Protein AF-A0A7V1U8C3-F1 (afdb_monomer_lite)

Foldseek 3Di:
DDDDDPVRVVVVDDPVVVVVVVVVVVVQVVVVQKDWDDKDWDDDVVVRKIWIWTKMDGHPDPDIDIDIDMD

pLDDT: mean 97.09, std 1.46, range [88.12, 98.5]

Secondary structure (DSSP, 8-state):
-----HHHHHHH--HHHHHHHHHHHHHHHHTT-EE-PPPEEEEEGGGTEEEEEEEEEETT-S-EEEEEEE-

Radius of gyration: 15.0 Å; chains: 1; bounding box: 33×26×37 Å

Sequence (71 aa):
MRIRSREEVARALDMPSCVEAVERAFAAYATGRAELPGIIHLEVPESGGEIHVKAGHLHGEPYYAVKVASG

Structure (mmCIF, N/CA/C/O backbone):
data_AF-A0A7V1U8C3-F1
#
_entry.id   AF-A0A7V1U8C3-F1
#
loop_
_atom_site.group_PDB
_atom_site.id
_atom_site.type_symbol
_atom_site.label_atom_id
_atom_site.label_alt_id
_atom_site.label_comp_id
_atom_site.label_asym_id
_atom_site.label_entity_id
_atom_site.label_seq_id
_atom_site.pdbx_PDB_ins_code
_atom_site.Cartn_x
_atom_site.Cartn_y
_atom_site.Cartn_z
_atom_site.occupancy
_atom_site.B_iso_or_equiv
_atom_site.auth_seq_id
_atom_site.auth_comp_id
_atom_site.auth_asym_id
_atom_site.auth_atom_id
_atom_site.pdbx_PDB_model_num
ATOM 1 N N . MET A 1 1 ? -16.304 -8.681 -8.938 1.00 88.12 1 MET A N 1
ATOM 2 C CA . MET A 1 1 ? -15.045 -8.025 -9.357 1.00 88.12 1 MET A CA 1
ATOM 3 C C . MET A 1 1 ? -15.387 -6.704 -10.029 1.00 88.12 1 MET A C 1
ATOM 5 O O . MET A 1 1 ? -16.267 -6.705 -10.879 1.00 88.12 1 MET A O 1
ATOM 9 N N . ARG A 1 2 ? -14.759 -5.591 -9.630 1.00 96.19 2 ARG A N 1
ATOM 10 C CA . ARG A 1 2 ? -14.970 -4.265 -10.235 1.00 96.19 2 ARG A CA 1
ATOM 11 C C . ARG A 1 2 ? -13.625 -3.726 -10.706 1.00 96.19 2 ARG A C 1
ATOM 13 O O . ARG A 1 2 ? -12.678 -3.735 -9.930 1.00 96.19 2 ARG A O 1
ATOM 20 N N . ILE A 1 3 ? -13.556 -3.281 -11.953 1.00 97.25 3 ILE A N 1
ATOM 21 C CA . ILE A 1 3 ? -12.348 -2.708 -12.556 1.00 97.25 3 ILE A CA 1
ATOM 22 C C . ILE A 1 3 ? -12.547 -1.197 -12.640 1.00 97.25 3 ILE A C 1
ATOM 24 O O . ILE A 1 3 ? -13.654 -0.754 -12.948 1.00 97.25 3 ILE A O 1
ATOM 28 N N . ARG A 1 4 ? -11.503 -0.428 -12.317 1.00 97.44 4 ARG A N 1
ATOM 29 C CA . ARG A 1 4 ? -11.503 1.038 -12.355 1.00 97.44 4 ARG A CA 1
ATOM 30 C C . ARG A 1 4 ? -10.345 1.551 -13.197 1.00 97.44 4 ARG A C 1
ATOM 32 O O . ARG A 1 4 ? -9.240 1.026 -13.075 1.00 97.44 4 ARG A O 1
ATOM 39 N N . SER A 1 5 ? -10.584 2.573 -14.014 1.00 98.25 5 SER A N 1
ATOM 40 C CA . SER A 1 5 ? -9.524 3.275 -14.742 1.00 98.25 5 SER A CA 1
ATOM 41 C C . SER A 1 5 ? -8.739 4.219 -13.826 1.00 98.25 5 SER A C 1
ATOM 43 O O . SER A 1 5 ? -9.192 4.587 -12.737 1.00 98.25 5 SER A O 1
ATOM 45 N N . ARG A 1 6 ? -7.577 4.678 -14.302 1.00 97.31 6 ARG A N 1
ATOM 46 C CA . ARG A 1 6 ? -6.787 5.727 -13.642 1.00 97.31 6 ARG A CA 1
ATOM 47 C C . ARG A 1 6 ? -7.625 6.982 -13.381 1.00 97.31 6 ARG A C 1
ATOM 49 O O . ARG A 1 6 ? -7.578 7.533 -12.289 1.00 97.31 6 ARG A O 1
ATOM 56 N N . GLU A 1 7 ? -8.403 7.423 -14.365 1.00 98.19 7 GLU A N 1
ATOM 57 C CA . GLU A 1 7 ? -9.247 8.621 -14.284 1.00 98.19 7 GLU A CA 1
ATOM 58 C C . GLU A 1 7 ? -10.411 8.449 -13.303 1.00 98.19 7 GLU A C 1
ATOM 60 O O . GLU A 1 7 ? -10.856 9.425 -12.704 1.00 98.19 7 GLU A O 1
ATOM 65 N N . GLU A 1 8 ? -10.948 7.235 -13.149 1.00 98.25 8 GLU A N 1
ATOM 66 C CA . GLU A 1 8 ? -11.956 6.953 -12.122 1.00 98.25 8 GLU A CA 1
ATOM 67 C C . GLU A 1 8 ? -11.353 6.996 -10.716 1.00 98.25 8 GLU A C 1
ATOM 69 O O . GLU A 1 8 ? -11.954 7.590 -9.826 1.00 98.25 8 GLU A O 1
ATOM 74 N N . VAL A 1 9 ? -10.164 6.411 -10.521 1.00 96.44 9 VAL A N 1
ATOM 75 C CA . VAL A 1 9 ? -9.461 6.438 -9.227 1.00 96.44 9 VAL A CA 1
ATOM 76 C C . VAL A 1 9 ? -9.057 7.867 -8.860 1.00 96.44 9 VAL A C 1
ATOM 78 O O . VAL A 1 9 ? -9.342 8.310 -7.753 1.00 96.44 9 VAL A O 1
ATOM 81 N N . ALA A 1 10 ? -8.473 8.618 -9.797 1.00 95.50 10 ALA A N 1
ATOM 82 C CA . ALA A 1 10 ? -8.043 9.997 -9.566 1.00 95.50 10 ALA A CA 1
ATOM 83 C C . ALA A 1 10 ? -9.208 10.944 -9.233 1.00 95.50 10 ALA A C 1
ATOM 85 O O . ALA A 1 10 ? -9.032 11.882 -8.468 1.00 95.50 10 ALA A O 1
ATOM 86 N N . ARG A 1 11 ? -10.408 10.702 -9.780 1.00 97.25 11 ARG A N 1
ATOM 87 C CA . ARG A 1 11 ? -11.610 11.486 -9.444 1.00 97.25 11 ARG A CA 1
ATOM 88 C C . ARG A 1 11 ? -12.252 11.088 -8.116 1.00 97.25 11 ARG A C 1
ATOM 90 O O . ARG A 1 11 ? -13.038 11.863 -7.584 1.00 97.25 11 ARG A O 1
ATOM 97 N N . ALA A 1 12 ? -11.971 9.888 -7.617 1.00 96.94 12 ALA A N 1
ATOM 98 C CA . ALA A 1 12 ? -12.545 9.373 -6.378 1.00 96.94 12 ALA A CA 1
ATOM 99 C C . ALA A 1 12 ? -11.721 9.728 -5.129 1.00 96.94 12 ALA A C 1
ATOM 101 O O . ALA A 1 12 ? -12.198 9.496 -4.021 1.00 96.94 12 ALA A O 1
ATOM 102 N N . LEU A 1 13 ? -10.499 10.241 -5.298 1.00 96.25 13 LEU A N 1
ATOM 103 C CA . LEU A 1 13 ? -9.551 10.493 -4.217 1.00 96.25 13 LEU A CA 1
ATOM 104 C C . LEU A 1 13 ? -9.098 11.955 -4.233 1.00 96.25 13 LEU A C 1
ATOM 106 O O . LEU A 1 13 ? -8.508 12.412 -5.209 1.00 96.25 13 LEU A O 1
ATOM 110 N N . ASP A 1 14 ? -9.324 12.673 -3.137 1.00 96.94 14 ASP A N 1
ATOM 111 C CA . ASP A 1 14 ? -8.708 13.974 -2.881 1.00 96.94 14 ASP A CA 1
ATOM 112 C C . ASP A 1 14 ? -7.459 13.832 -1.993 1.00 96.94 14 ASP A C 1
ATOM 114 O O . ASP A 1 14 ? -7.288 12.851 -1.263 1.00 96.94 14 ASP A O 1
ATOM 118 N N . MET A 1 15 ? -6.554 14.813 -2.079 1.00 97.69 15 MET A N 1
ATOM 119 C CA . MET A 1 15 ? -5.273 14.756 -1.370 1.00 97.69 15 MET A CA 1
ATOM 120 C C . MET A 1 15 ? -5.435 14.756 0.164 1.00 97.69 15 MET A C 1
ATOM 122 O O . MET A 1 15 ? -4.800 13.911 0.796 1.00 97.69 15 MET A O 1
ATOM 126 N N . PRO A 1 16 ? -6.275 15.614 0.783 1.00 98.25 16 PRO A N 1
ATOM 127 C CA . PRO A 1 16 ? -6.534 15.553 2.225 1.00 98.25 16 PRO A CA 1
ATOM 128 C C . PRO A 1 16 ? -6.980 14.168 2.719 1.00 98.25 16 PRO A C 1
ATOM 130 O O . PRO A 1 16 ? -6.344 13.611 3.615 1.00 98.25 16 PRO A O 1
ATOM 133 N N . SER A 1 17 ? -7.986 13.560 2.083 1.00 97.50 17 SER A N 1
ATOM 134 C CA . SER A 1 17 ? -8.469 12.219 2.447 1.00 97.50 17 SER A CA 1
ATOM 135 C C . SER A 1 17 ? -7.379 11.148 2.323 1.00 97.50 17 SER A C 1
ATOM 137 O O . SER A 1 17 ? -7.304 10.227 3.142 1.00 97.50 1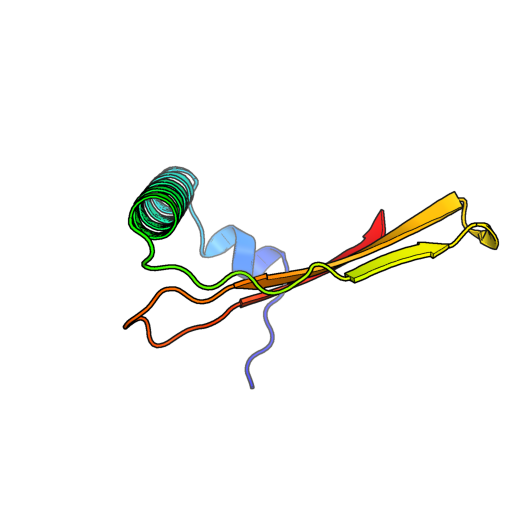7 SER A O 1
ATOM 139 N N . CYS A 1 18 ? -6.508 11.259 1.311 1.00 97.56 18 CYS A N 1
ATOM 140 C CA . CYS A 1 18 ? -5.362 10.360 1.151 1.00 97.56 18 CYS A CA 1
ATOM 141 C C . CYS A 1 18 ? -4.368 10.488 2.311 1.00 97.56 18 CYS A C 1
ATOM 143 O O . CYS A 1 18 ? -3.907 9.469 2.828 1.00 97.56 18 CYS A O 1
ATOM 145 N N . VAL A 1 19 ? -4.047 11.716 2.727 1.00 98.50 19 VAL A N 1
ATOM 146 C CA . VAL A 1 19 ? -3.121 11.971 3.840 1.00 98.50 19 VAL A CA 1
ATOM 147 C C . VAL A 1 19 ? -3.661 11.364 5.133 1.00 98.50 19 VAL A C 1
ATOM 149 O O . VAL A 1 19 ? -2.950 10.598 5.779 1.00 98.50 19 VAL A O 1
ATOM 152 N N . GLU A 1 20 ? -4.932 11.606 5.460 1.00 98.38 20 GLU A N 1
ATOM 153 C CA . GLU A 1 20 ? -5.557 11.035 6.659 1.00 98.38 20 GLU A CA 1
ATOM 154 C C . GLU A 1 20 ? -5.574 9.499 6.636 1.00 98.38 20 GLU A C 1
ATOM 156 O O . GLU A 1 20 ? -5.334 8.844 7.653 1.00 98.38 20 GLU A O 1
ATOM 161 N N . ALA A 1 21 ? -5.859 8.894 5.478 1.00 96.69 21 ALA A N 1
ATOM 162 C CA . ALA A 1 21 ? -5.854 7.441 5.334 1.00 96.69 21 ALA A CA 1
ATOM 163 C C . ALA A 1 21 ? -4.460 6.847 5.579 1.00 96.69 21 ALA A C 1
ATOM 165 O O . ALA A 1 21 ? -4.333 5.832 6.270 1.00 96.69 21 ALA A O 1
ATOM 166 N N . VAL A 1 22 ? -3.418 7.492 5.050 1.00 97.56 22 VAL A N 1
ATOM 167 C CA . VAL A 1 22 ? -2.026 7.073 5.241 1.00 97.56 22 VAL A CA 1
ATOM 168 C C . VAL A 1 22 ? -1.592 7.262 6.695 1.00 97.56 22 VAL A C 1
ATOM 170 O O . VAL A 1 22 ? -0.999 6.347 7.262 1.00 97.56 22 VAL A O 1
ATOM 173 N N . GLU A 1 23 ? -1.938 8.379 7.338 1.00 98.44 23 GLU A N 1
ATOM 174 C CA . GLU A 1 23 ? -1.642 8.619 8.756 1.00 98.44 23 GLU A CA 1
ATOM 175 C C . GLU A 1 23 ? -2.242 7.527 9.655 1.00 98.44 23 GLU A C 1
ATOM 177 O O . GLU A 1 23 ? -1.535 6.927 10.470 1.00 98.44 23 GLU A O 1
ATOM 182 N N . ARG A 1 24 ? -3.523 7.184 9.449 1.00 97.19 24 ARG A N 1
ATOM 183 C CA . ARG A 1 24 ? -4.179 6.086 10.181 1.00 97.19 24 ARG A CA 1
ATOM 184 C C . ARG A 1 24 ? -3.489 4.743 9.952 1.00 97.19 24 ARG A C 1
ATOM 186 O O . ARG A 1 24 ? -3.333 3.977 10.904 1.00 97.19 24 ARG A O 1
ATOM 193 N N . ALA A 1 25 ? -3.069 4.455 8.719 1.00 97.25 25 ALA A N 1
ATOM 194 C CA . ALA A 1 25 ? -2.354 3.224 8.394 1.00 97.25 25 ALA A CA 1
ATOM 195 C C . ALA A 1 25 ? -0.990 3.151 9.104 1.00 97.25 25 ALA A C 1
ATOM 197 O O . ALA A 1 25 ? -0.662 2.117 9.687 1.00 97.25 25 ALA A O 1
ATOM 198 N N . PHE A 1 26 ? -0.230 4.250 9.137 1.00 98.06 26 PHE A N 1
ATOM 199 C CA . PHE A 1 26 ? 1.029 4.321 9.884 1.00 98.06 26 PHE A CA 1
ATOM 200 C C . PHE A 1 26 ? 0.821 4.171 11.394 1.00 98.06 26 PHE A C 1
ATOM 202 O O . PHE A 1 26 ? 1.557 3.423 12.036 1.00 98.06 26 PHE A O 1
ATOM 209 N N . ALA A 1 27 ? -0.201 4.811 11.969 1.00 98.06 27 ALA A N 1
ATOM 210 C CA . ALA A 1 27 ? -0.537 4.648 13.384 1.00 98.06 27 ALA A CA 1
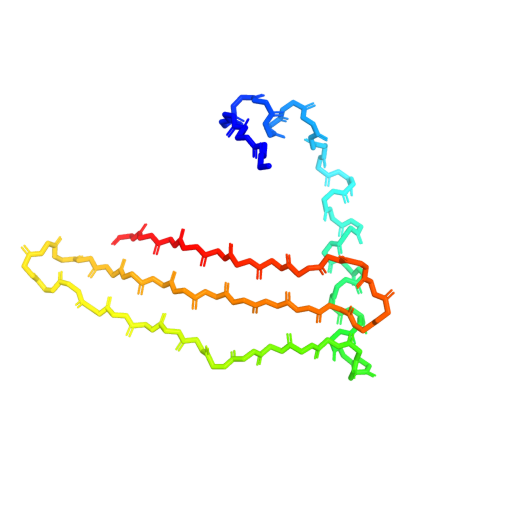ATOM 211 C C . ALA A 1 27 ? -0.954 3.203 13.721 1.00 98.06 27 ALA A C 1
ATOM 213 O O . ALA A 1 27 ? -0.584 2.669 14.770 1.00 98.06 27 ALA A O 1
AT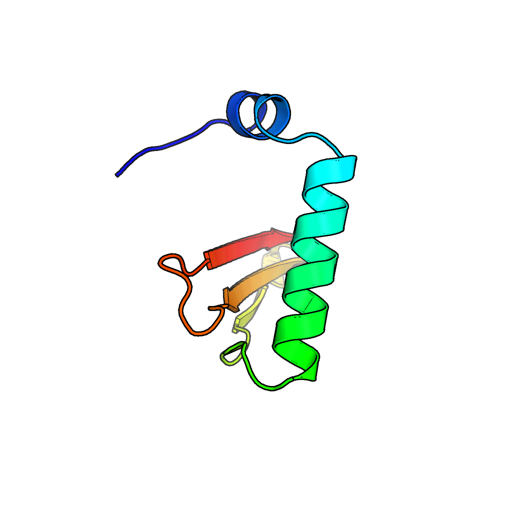OM 214 N N . ALA A 1 28 ? -1.706 2.540 12.837 1.00 97.69 28 ALA A N 1
ATOM 215 C CA . ALA A 1 28 ? -2.055 1.128 12.985 1.00 97.69 28 ALA A CA 1
ATOM 216 C C . ALA A 1 28 ? -0.811 0.234 12.936 1.00 97.69 28 ALA A C 1
ATOM 218 O O . ALA A 1 28 ? -0.634 -0.602 13.820 1.00 97.69 28 ALA A O 1
ATOM 219 N N . TYR A 1 29 ? 0.088 0.463 11.980 1.00 97.62 29 TYR A N 1
ATOM 220 C CA . TYR A 1 29 ? 1.357 -0.255 11.895 1.00 97.62 29 TYR A CA 1
ATOM 221 C C . TYR A 1 29 ? 2.215 -0.074 13.154 1.00 97.62 29 TYR A C 1
ATOM 223 O O . TYR A 1 29 ? 2.622 -1.058 13.768 1.00 97.62 29 TYR A O 1
ATOM 231 N N . ALA A 1 30 ? 2.397 1.166 13.615 1.00 98.06 30 ALA A N 1
ATOM 232 C CA . ALA A 1 30 ? 3.177 1.476 14.814 1.00 98.06 30 ALA A CA 1
ATOM 233 C C . ALA A 1 30 ? 2.609 0.847 16.101 1.00 98.06 30 ALA A C 1
ATOM 235 O O . ALA A 1 30 ? 3.332 0.675 17.078 1.00 98.06 30 ALA A O 1
ATOM 236 N N . THR A 1 31 ? 1.320 0.495 16.106 1.00 97.62 31 THR A N 1
ATOM 237 C CA . THR A 1 31 ? 0.630 -0.124 17.249 1.00 97.62 31 THR A CA 1
ATOM 238 C C . THR A 1 31 ? 0.396 -1.629 17.075 1.00 97.62 31 THR A C 1
ATOM 240 O O . THR A 1 31 ? -0.369 -2.213 17.838 1.00 97.62 31 THR A O 1
ATOM 243 N N . GLY A 1 32 ? 1.034 -2.273 16.087 1.00 97.38 32 GLY A N 1
ATOM 244 C CA . GLY A 1 32 ? 0.912 -3.719 15.851 1.00 97.38 32 GLY A CA 1
ATOM 245 C C . GLY A 1 32 ? -0.453 -4.154 15.303 1.00 97.38 32 GLY A C 1
ATOM 246 O O . GLY A 1 32 ? -0.850 -5.307 15.451 1.00 97.38 32 GLY A O 1
ATOM 247 N N . ARG A 1 33 ? -1.200 -3.229 14.690 1.00 98.19 33 ARG A N 1
ATOM 248 C CA . ARG A 1 33 ? -2.532 -3.464 14.102 1.00 98.19 33 ARG A CA 1
ATOM 249 C C . ARG A 1 33 ? -2.506 -3.545 12.576 1.00 98.19 33 ARG A C 1
ATOM 251 O O . ARG A 1 33 ? -3.540 -3.349 11.940 1.00 98.19 33 ARG A O 1
ATOM 258 N N . ALA A 1 34 ? -1.342 -3.797 11.990 1.00 97.81 34 ALA A N 1
ATOM 259 C CA . ALA A 1 34 ? -1.183 -4.008 10.560 1.00 97.81 34 ALA A CA 1
ATOM 260 C C . ALA A 1 34 ? -0.310 -5.238 10.302 1.00 97.81 34 ALA A C 1
ATOM 262 O O . ALA A 1 34 ? 0.728 -5.398 10.941 1.00 97.81 34 ALA A O 1
ATOM 263 N N . GLU A 1 35 ? -0.715 -6.049 9.332 1.00 97.00 35 GLU A N 1
ATOM 264 C CA . GLU A 1 35 ? 0.035 -7.192 8.826 1.00 97.00 35 GLU A CA 1
ATOM 265 C C . GLU A 1 35 ? 0.683 -6.804 7.493 1.00 97.00 35 GLU A C 1
ATOM 267 O O . GLU A 1 35 ? -0.006 -6.376 6.558 1.00 97.00 35 GLU A O 1
ATOM 272 N N . LEU A 1 36 ? 2.007 -6.946 7.408 1.00 96.31 36 LEU A N 1
ATOM 273 C CA . LEU A 1 36 ? 2.799 -6.683 6.207 1.00 96.31 36 LEU A CA 1
ATOM 274 C C . LEU A 1 36 ? 3.625 -7.939 5.887 1.00 96.31 36 LEU A C 1
ATOM 276 O O . LEU A 1 36 ? 4.650 -8.167 6.532 1.00 96.31 36 LEU A O 1
ATOM 280 N N . PRO A 1 37 ? 3.215 -8.763 4.907 1.00 95.00 37 PRO A N 1
ATOM 281 C CA . PRO A 1 37 ? 3.990 -9.934 4.522 1.00 95.00 37 PRO A CA 1
ATOM 282 C C . PRO A 1 37 ? 5.309 -9.531 3.849 1.00 95.00 37 PRO A C 1
ATOM 284 O O . PRO A 1 37 ? 5.527 -8.373 3.479 1.00 95.00 37 PRO A O 1
ATOM 287 N N . GLY A 1 38 ? 6.177 -10.521 3.633 1.00 96.38 38 GLY A N 1
ATOM 288 C CA . GLY A 1 38 ? 7.395 -10.343 2.847 1.00 96.38 38 GLY A CA 1
ATOM 289 C C . GLY A 1 38 ? 7.112 -9.730 1.469 1.00 96.38 38 GLY A C 1
ATOM 290 O O . GLY A 1 38 ? 6.124 -10.055 0.808 1.00 96.38 38 GLY A O 1
ATOM 291 N N . ILE A 1 39 ? 7.993 -8.828 1.046 1.00 96.62 39 ILE A N 1
ATOM 292 C CA . ILE A 1 39 ? 7.918 -8.157 -0.253 1.00 96.62 39 ILE A CA 1
ATOM 293 C C . ILE A 1 39 ? 8.519 -9.080 -1.312 1.00 96.62 39 ILE A C 1
ATOM 295 O O . ILE A 1 39 ? 9.603 -9.624 -1.110 1.00 96.62 39 ILE A O 1
ATOM 299 N N . ILE A 1 40 ? 7.852 -9.207 -2.460 1.00 97.69 40 ILE A N 1
ATOM 300 C CA . ILE A 1 40 ? 8.477 -9.803 -3.645 1.00 97.69 40 ILE A CA 1
ATOM 301 C C . ILE A 1 40 ? 9.189 -8.685 -4.392 1.00 97.69 40 ILE A C 1
ATOM 303 O O . ILE A 1 40 ? 8.550 -7.709 -4.792 1.00 97.69 40 ILE A O 1
ATOM 307 N N . HIS A 1 41 ? 10.492 -8.851 -4.579 1.00 97.50 41 HIS A N 1
ATOM 308 C CA . HIS A 1 41 ? 11.327 -8.017 -5.431 1.00 97.50 41 HIS A CA 1
ATOM 309 C C . HIS A 1 41 ? 11.951 -8.914 -6.497 1.00 97.50 41 HIS A C 1
ATOM 311 O O . HIS A 1 41 ? 12.567 -9.929 -6.171 1.00 97.50 41 HIS A O 1
ATOM 317 N N . LEU A 1 42 ? 11.720 -8.573 -7.760 1.00 97.62 42 LEU A N 1
ATOM 318 C CA . LEU A 1 42 ? 12.252 -9.280 -8.914 1.00 97.62 42 LEU A CA 1
ATOM 319 C C . LEU A 1 42 ? 12.957 -8.278 -9.824 1.00 97.62 42 LEU A C 1
ATOM 321 O O . LEU A 1 42 ? 12.315 -7.395 -10.387 1.00 97.62 42 LEU A O 1
ATOM 325 N N . GLU A 1 43 ? 14.261 -8.449 -9.979 1.00 97.75 43 GLU A N 1
ATOM 326 C CA . GLU A 1 43 ? 15.056 -7.756 -10.990 1.00 97.75 43 GLU A CA 1
ATOM 327 C C . GLU A 1 43 ? 14.742 -8.322 -12.383 1.00 97.75 43 GLU A C 1
ATOM 329 O O . GLU A 1 43 ? 14.590 -9.536 -12.544 1.00 97.75 43 GLU A O 1
ATOM 334 N N . VAL A 1 44 ? 14.681 -7.453 -13.393 1.00 97.25 44 VAL A N 1
ATOM 335 C CA . VAL A 1 44 ? 14.494 -7.802 -14.812 1.00 97.25 44 VAL A CA 1
ATOM 336 C C . VAL A 1 44 ? 15.639 -7.182 -15.629 1.00 97.25 44 VAL A C 1
ATOM 338 O O . VAL A 1 44 ? 15.457 -6.145 -16.283 1.00 97.25 44 VAL A O 1
ATOM 341 N N . PRO A 1 45 ? 16.850 -7.776 -15.584 1.00 96.56 45 PRO A N 1
ATOM 342 C CA . PRO A 1 45 ? 18.057 -7.178 -16.158 1.00 96.56 45 PRO A CA 1
ATOM 343 C C . PRO A 1 45 ? 17.956 -6.901 -17.659 1.00 96.56 45 PRO A C 1
ATOM 345 O O . PRO A 1 45 ? 18.504 -5.915 -18.143 1.00 96.56 45 PRO A O 1
ATOM 348 N N . GLU A 1 46 ? 17.220 -7.730 -18.398 1.00 97.25 46 GLU A N 1
ATOM 349 C CA . GLU A 1 46 ? 17.040 -7.613 -19.849 1.00 97.25 46 GLU A CA 1
ATOM 350 C C . GLU A 1 46 ? 16.322 -6.318 -20.248 1.00 97.25 46 GLU A C 1
ATOM 352 O O . GLU A 1 46 ? 16.473 -5.850 -21.374 1.00 97.25 46 GLU A O 1
ATOM 357 N N . SER A 1 47 ? 15.537 -5.748 -19.329 1.00 95.88 47 SER A N 1
ATOM 358 C CA . SER A 1 47 ? 14.832 -4.473 -19.511 1.00 95.88 47 SER A CA 1
ATOM 359 C C . SER A 1 47 ? 15.417 -3.341 -18.664 1.00 95.88 47 SER A C 1
ATOM 361 O O . SER A 1 47 ? 14.929 -2.218 -18.750 1.00 95.88 47 SER A O 1
ATOM 363 N N . GLY A 1 48 ? 16.444 -3.621 -17.851 1.00 96.56 48 GLY A N 1
ATOM 364 C CA . GLY A 1 48 ? 16.991 -2.672 -16.880 1.00 96.56 48 GLY A CA 1
ATOM 365 C C . GLY A 1 48 ? 15.962 -2.190 -15.853 1.00 96.56 48 GLY A C 1
ATOM 366 O O . GLY A 1 48 ? 16.031 -1.032 -15.451 1.00 96.56 48 GLY A O 1
ATOM 367 N N . GLY A 1 49 ? 15.000 -3.043 -15.484 1.00 97.25 49 GLY A N 1
ATOM 368 C CA . GLY A 1 49 ? 13.872 -2.679 -14.625 1.00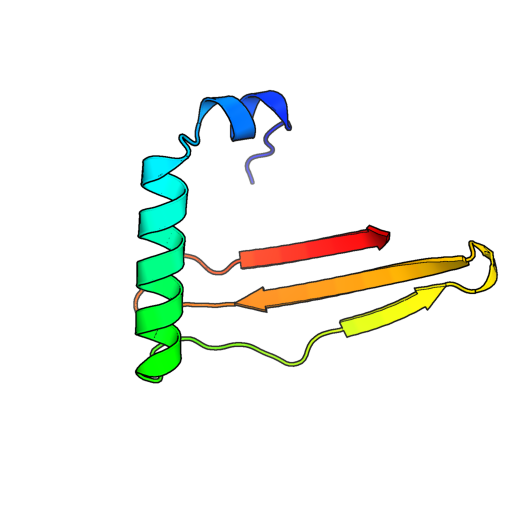 97.25 49 GLY A CA 1
ATOM 369 C C . GLY A 1 49 ? 13.612 -3.682 -13.508 1.00 97.25 49 GLY A C 1
ATOM 370 O O . GLY A 1 49 ? 14.304 -4.692 -13.378 1.00 97.25 49 GLY A O 1
ATOM 371 N N . GLU A 1 50 ? 12.580 -3.418 -12.716 1.00 97.62 50 GLU A N 1
ATOM 372 C CA . GLU A 1 50 ? 12.223 -4.226 -11.547 1.00 97.62 50 GLU A CA 1
ATOM 373 C C . GLU A 1 50 ? 10.709 -4.397 -11.386 1.00 97.62 50 GLU A C 1
ATOM 375 O O . GLU A 1 50 ? 9.907 -3.588 -11.852 1.00 97.62 50 GLU A O 1
ATOM 380 N N . ILE A 1 51 ? 10.300 -5.462 -10.694 1.00 98.00 51 ILE A N 1
ATOM 381 C CA . ILE A 1 51 ? 8.907 -5.753 -10.346 1.00 98.00 51 ILE A CA 1
ATOM 382 C C . ILE A 1 51 ? 8.793 -5.931 -8.836 1.00 98.00 51 ILE A C 1
ATOM 384 O O . ILE A 1 51 ? 9.552 -6.672 -8.210 1.00 98.00 51 ILE A O 1
ATOM 388 N N . HIS A 1 52 ? 7.816 -5.246 -8.244 1.00 98.19 52 HIS A N 1
ATOM 389 C CA . HIS A 1 52 ? 7.541 -5.265 -6.813 1.00 98.19 52 HIS A CA 1
ATOM 390 C C . HIS A 1 52 ? 6.101 -5.699 -6.555 1.00 98.19 52 HIS A C 1
ATOM 392 O O . HIS A 1 52 ? 5.161 -5.079 -7.062 1.00 98.19 52 HIS A O 1
ATOM 398 N N . VAL A 1 53 ? 5.917 -6.700 -5.691 1.00 98.12 53 VAL A N 1
ATOM 399 C CA . VAL A 1 53 ? 4.603 -7.046 -5.128 1.00 98.12 53 VAL A CA 1
ATOM 400 C C . VAL A 1 53 ? 4.618 -6.759 -3.636 1.00 98.12 53 VAL A C 1
ATOM 402 O O . VAL A 1 53 ? 5.432 -7.300 -2.887 1.00 98.12 53 VAL A O 1
ATOM 405 N N . LYS A 1 54 ? 3.716 -5.876 -3.210 1.00 98.00 54 LYS A N 1
ATOM 406 C CA . LYS A 1 54 ? 3.548 -5.469 -1.811 1.00 98.00 54 LYS A CA 1
ATOM 407 C C . LYS A 1 54 ? 2.098 -5.699 -1.419 1.00 98.00 54 LYS A C 1
ATOM 409 O O . LYS A 1 54 ? 1.197 -5.341 -2.178 1.00 98.00 54 LYS A O 1
ATOM 414 N N . ALA A 1 55 ? 1.872 -6.267 -0.246 1.00 98.00 55 ALA A N 1
ATOM 415 C CA . ALA A 1 55 ? 0.538 -6.460 0.299 1.00 98.00 55 ALA A CA 1
ATOM 416 C C . ALA A 1 55 ? 0.447 -5.890 1.716 1.00 98.00 55 ALA A C 1
ATOM 418 O O . ALA A 1 55 ? 1.470 -5.631 2.348 1.00 98.00 55 ALA A O 1
ATOM 419 N N . GLY A 1 56 ? -0.775 -5.677 2.194 1.00 97.56 56 GLY A N 1
ATOM 420 C CA . GLY A 1 56 ? -1.020 -5.248 3.564 1.00 97.56 56 GLY A CA 1
ATOM 421 C C . GLY A 1 56 ? -2.480 -5.390 3.975 1.00 97.56 56 GLY A C 1
ATOM 422 O O . GLY A 1 56 ? -3.388 -5.297 3.141 1.00 97.56 56 GLY A O 1
ATOM 423 N N . HIS A 1 57 ? -2.694 -5.603 5.270 1.00 97.88 57 HIS A N 1
ATOM 424 C CA . HIS A 1 57 ? -4.009 -5.670 5.909 1.00 97.88 57 HIS A CA 1
ATOM 425 C C . HIS A 1 57 ? -3.969 -4.933 7.250 1.00 97.88 57 HIS A C 1
ATOM 427 O O . HIS A 1 57 ? -2.992 -5.042 7.984 1.00 97.88 57 HIS A O 1
ATOM 433 N N . LEU A 1 58 ? -5.016 -4.171 7.569 1.00 97.88 58 LEU A N 1
ATOM 434 C CA . LEU A 1 58 ? -5.190 -3.574 8.894 1.00 97.88 58 LEU A CA 1
ATOM 435 C C . LEU A 1 58 ? -6.163 -4.441 9.699 1.00 97.88 58 LEU A C 1
ATOM 437 O O . LEU A 1 58 ? -7.250 -4.764 9.223 1.00 97.88 58 LEU A O 1
ATOM 441 N N . HIS A 1 59 ? -5.798 -4.813 10.924 1.00 96.88 59 HIS A N 1
ATOM 442 C CA . HIS A 1 59 ? -6.620 -5.696 11.753 1.00 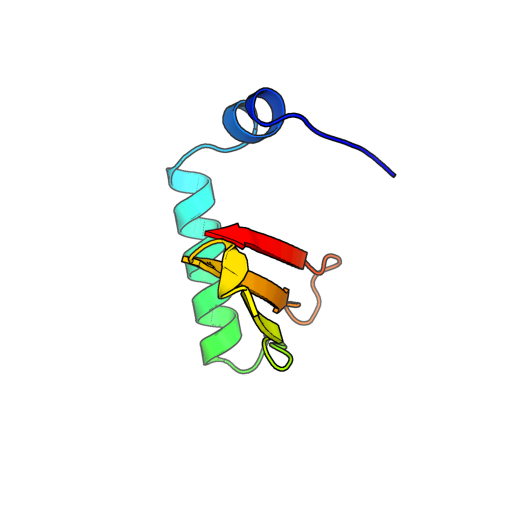96.88 59 HIS A CA 1
ATOM 443 C C . HIS A 1 59 ? -8.003 -5.087 12.020 1.00 96.88 59 HIS A C 1
ATOM 445 O O . HIS A 1 59 ? -8.113 -3.939 12.447 1.00 96.88 59 HIS A O 1
ATOM 451 N N . GLY A 1 60 ? -9.056 -5.879 11.802 1.00 94.62 60 GLY A N 1
ATOM 452 C CA . GLY A 1 60 ? -10.450 -5.454 11.971 1.00 94.62 60 GLY A CA 1
ATOM 453 C C . GLY A 1 60 ? -11.049 -4.711 10.772 1.00 94.62 60 GLY A C 1
ATOM 454 O O . GLY A 1 60 ? -12.267 -4.566 10.719 1.00 94.62 60 GLY A O 1
ATOM 455 N N . GLU A 1 61 ? -10.241 -4.303 9.789 1.00 95.81 61 GLU A N 1
ATOM 456 C CA . GLU A 1 61 ? -10.747 -3.711 8.548 1.00 95.81 61 GLU A CA 1
ATOM 457 C C . GLU A 1 61 ? -11.212 -4.799 7.563 1.00 95.81 61 GLU A C 1
ATOM 459 O O . GLU A 1 61 ? -10.587 -5.865 7.469 1.00 95.81 61 GLU A O 1
ATOM 464 N N . PRO A 1 62 ? -12.275 -4.543 6.776 1.00 96.25 62 PRO A N 1
ATOM 465 C CA . PRO A 1 62 ? -12.845 -5.525 5.853 1.00 96.25 62 PRO A CA 1
ATOM 466 C C . PRO A 1 62 ? -12.054 -5.658 4.541 1.00 96.25 62 PRO A C 1
ATOM 468 O O . PRO A 1 62 ? -12.446 -6.428 3.662 1.00 96.25 62 PRO A O 1
ATOM 471 N N . TYR A 1 63 ? -10.963 -4.902 4.380 1.00 94.88 63 TYR A N 1
ATOM 472 C CA . TYR A 1 63 ? -10.194 -4.819 3.142 1.00 94.88 63 TYR A CA 1
ATOM 473 C C . TYR A 1 63 ? -8.717 -5.127 3.372 1.00 94.88 63 TYR A C 1
ATOM 475 O O . TYR A 1 63 ? -8.101 -4.611 4.301 1.00 94.88 63 TYR A O 1
ATOM 483 N N . TYR A 1 64 ? -8.134 -5.891 2.453 1.00 96.81 64 TYR A N 1
ATOM 484 C CA . TYR A 1 64 ? -6.691 -5.993 2.253 1.00 96.81 64 TYR A CA 1
ATOM 485 C C . TYR A 1 64 ? -6.329 -5.386 0.894 1.00 96.81 64 TYR A C 1
ATOM 487 O O . TYR A 1 64 ? -7.176 -5.287 0.000 1.00 96.81 64 TYR A O 1
ATOM 495 N N . ALA A 1 65 ? -5.069 -4.995 0.724 1.00 97.31 65 ALA A N 1
ATOM 496 C CA . ALA A 1 65 ? -4.567 -4.461 -0.535 1.00 97.31 65 ALA A CA 1
ATOM 497 C C . ALA A 1 65 ? -3.372 -5.274 -1.036 1.00 97.31 65 ALA A C 1
ATOM 499 O O . ALA A 1 65 ? -2.520 -5.693 -0.255 1.00 97.31 65 ALA A O 1
ATOM 500 N N . VAL A 1 66 ? -3.299 -5.449 -2.356 1.00 97.81 66 VAL A N 1
ATOM 501 C CA . VAL A 1 66 ? -2.121 -5.957 -3.065 1.00 97.81 66 VAL A CA 1
ATOM 502 C C . VAL A 1 66 ? -1.796 -4.966 -4.171 1.00 97.81 66 VAL A C 1
ATOM 504 O O . VAL A 1 66 ? -2.664 -4.616 -4.972 1.00 97.81 66 VAL A O 1
ATOM 507 N N . LYS A 1 67 ? -0.549 -4.503 -4.211 1.00 97.81 67 LYS A N 1
ATOM 508 C CA . LYS A 1 67 ? -0.023 -3.620 -5.247 1.00 97.81 67 LYS A CA 1
ATOM 509 C C . LYS A 1 67 ? 1.063 -4.354 -6.018 1.00 97.81 67 LYS A C 1
ATOM 511 O O . LYS A 1 67 ? 2.042 -4.797 -5.420 1.00 97.81 67 LYS A O 1
ATOM 516 N N . VAL A 1 68 ? 0.899 -4.408 -7.335 1.00 98.12 68 VAL A N 1
ATOM 517 C CA . VAL A 1 68 ? 1.932 -4.830 -8.283 1.00 98.12 68 VAL A CA 1
ATOM 518 C C . VAL A 1 68 ? 2.400 -3.582 -9.017 1.00 98.12 68 VAL A C 1
ATOM 520 O O . VAL A 1 68 ? 1.576 -2.846 -9.559 1.00 98.12 68 VAL A O 1
ATOM 523 N N . ALA A 1 69 ? 3.698 -3.307 -8.979 1.00 97.44 69 ALA A N 1
ATOM 524 C CA . ALA A 1 69 ? 4.301 -2.173 -9.666 1.00 97.44 69 ALA A CA 1
ATOM 525 C C . ALA A 1 69 ? 5.586 -2.615 -10.365 1.00 97.44 69 ALA A C 1
ATOM 527 O O . ALA A 1 69 ? 6.281 -3.496 -9.862 1.00 97.44 69 ALA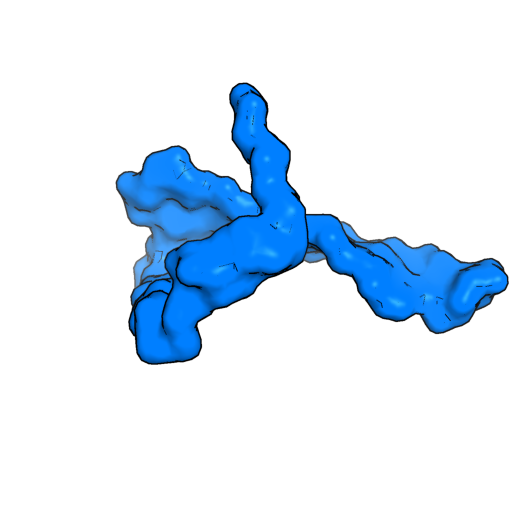 A O 1
ATOM 528 N N . SER A 1 70 ? 5.885 -1.985 -11.495 1.00 96.56 70 SER A N 1
ATOM 529 C CA . SER A 1 70 ? 7.151 -2.127 -12.209 1.00 96.56 70 SER A CA 1
ATOM 530 C C . SER A 1 70 ? 7.757 -0.753 -12.471 1.00 96.56 70 SER A C 1
ATOM 532 O O . SER A 1 70 ? 7.007 0.222 -12.608 1.00 96.56 70 SER A O 1
ATOM 534 N N . GLY A 1 71 ? 9.083 -0.690 -12.536 1.00 93.06 71 GLY A N 1
ATOM 535 C CA . GLY A 1 71 ? 9.867 0.522 -12.776 1.00 93.06 71 GLY A CA 1
ATOM 536 C C . GLY A 1 71 ? 11.051 0.252 -13.681 1.00 93.06 71 GLY A C 1
ATOM 537 O O . GLY A 1 71 ? 11.456 -0.931 -13.763 1.00 93.06 71 GLY A O 1
#